Protein AF-A0A919PNM2-F1 (afdb_monomer)

Foldseek 3Di:
DDKFKKKKAALFWIKIWIWDDDAFKIKIWIWIDGPPDPDIKIKIWIFGWAAPDVQWTKTFTDWMAIPNHTDDQDDDPLNKGTFMKIKGFAPKDFDDDDPPDVQVVCVVVVRMDIDRTGGMDIDGDVPIDFPDDPPRVVVVCRNVVSDDDPDDD

Sequence (153 aa):
MQRFDSFLATGSGSGSVELDLDDDTATVRLRSRWMGVDRPERLELRFVHRSRAEHHGVLELTAATADGVPVPPPTGDEALLPLVVEYLRVPSTSVYLHPQSMLTDMGALGYAEWTQRFDLVLLVVEDYAWPEGEPWTQVREALDKAKLETTRD

Radius of gyration: 16.33 Å; Cα contacts (8 Å, |Δi|>4): 280; chains: 1; bounding box: 37×41×37 Å

Secondary structure (DSSP, 8-state):
-EEEEEEEEETTEEEEEEEEE-SSEEEEEEEEEETT-SS-EEEEEEEEEEEEETTEEEEEEEEEEETTEEEPPP-STT-PPPPEEEEEEEEEEE----TT-HHHHHHHTTS-EE-SEEEEEEEE-TTSPPP-STTHHHHHHHHHTTS------

pLDDT: mean 78.35, std 14.85, range [29.45, 96.12]

Mean predicted aligned error: 8.66 Å

Nearest PDB structures (foldseek):
  3ew2-assembly4_F  TM=2.944E-01  e=2.004E+00  Rhizobium etli CFN 42

Structure (mmCIF, N/CA/C/O backbone):
data_AF-A0A919PNM2-F1
#
_entry.id   AF-A0A919PNM2-F1
#
loop_
_atom_site.group_PDB
_atom_site.id
_atom_site.type_symbol
_atom_site.label_atom_id
_atom_site.label_alt_id
_atom_site.label_comp_id
_atom_site.label_asym_id
_atom_site.label_entity_id
_atom_site.label_seq_id
_atom_site.pdbx_PDB_ins_code
_atom_site.Cartn_x
_atom_site.Cartn_y
_atom_site.Cartn_z
_atom_site.occupancy
_atom_site.B_iso_or_equiv
_atom_site.auth_seq_id
_atom_site.auth_comp_id
_atom_site.auth_asym_id
_atom_site.auth_atom_id
_atom_site.pdbx_PDB_model_num
ATOM 1 N N . MET A 1 1 ? -13.616 -10.577 3.420 1.00 84.00 1 MET A N 1
ATOM 2 C CA . MET A 1 1 ? -12.722 -10.033 2.372 1.00 84.00 1 MET A CA 1
ATOM 3 C C . MET A 1 1 ? -13.201 -8.690 1.811 1.00 84.00 1 MET A C 1
ATOM 5 O O . MET A 1 1 ? -14.252 -8.613 1.182 1.00 84.00 1 MET A O 1
ATOM 9 N N . GLN A 1 2 ? -12.418 -7.640 2.056 1.00 90.31 2 GLN A N 1
ATOM 10 C CA . GLN A 1 2 ? -12.524 -6.279 1.518 1.00 90.31 2 GLN A CA 1
ATOM 11 C C . GLN A 1 2 ? -11.318 -6.020 0.604 1.00 90.31 2 GLN A C 1
ATOM 13 O O . GLN A 1 2 ? -10.241 -6.556 0.856 1.00 90.31 2 GLN A O 1
ATOM 18 N N . ARG A 1 3 ? -11.485 -5.209 -0.443 1.00 91.69 3 ARG A N 1
ATOM 19 C CA . ARG A 1 3 ? -10.416 -4.875 -1.390 1.00 91.69 3 ARG A CA 1
ATOM 20 C C . ARG A 1 3 ? -10.290 -3.366 -1.526 1.00 91.69 3 ARG A C 1
ATOM 22 O O . ARG A 1 3 ? -11.305 -2.690 -1.660 1.00 91.69 3 ARG A O 1
ATOM 29 N N . PHE A 1 4 ? -9.052 -2.892 -1.528 1.00 90.38 4 PHE A N 1
ATOM 30 C CA . PHE A 1 4 ? -8.682 -1.498 -1.723 1.00 90.38 4 PHE A CA 1
ATOM 31 C C . PHE A 1 4 ? -7.644 -1.417 -2.832 1.00 90.38 4 PHE A C 1
ATOM 33 O O . PHE A 1 4 ? -6.764 -2.276 -2.928 1.00 90.38 4 PHE A O 1
ATOM 40 N N . ASP A 1 5 ? -7.722 -0.385 -3.657 1.00 89.44 5 ASP A N 1
ATOM 41 C CA . ASP A 1 5 ? -6.754 -0.157 -4.715 1.00 89.44 5 ASP A CA 1
ATOM 42 C C . ASP A 1 5 ? -6.473 1.329 -4.905 1.00 89.44 5 ASP A C 1
ATOM 44 O O . ASP A 1 5 ? -7.295 2.198 -4.615 1.00 89.44 5 ASP A O 1
ATOM 48 N N . SER A 1 6 ? -5.257 1.615 -5.349 1.00 86.50 6 SER A N 1
ATOM 49 C CA . SER A 1 6 ? -4.847 2.945 -5.754 1.00 86.50 6 SER A CA 1
ATOM 50 C C . SER A 1 6 ? -3.854 2.856 -6.899 1.00 86.50 6 SER A C 1
ATOM 52 O O . SER A 1 6 ? -3.029 1.941 -6.971 1.00 86.50 6 SER A O 1
ATOM 54 N N . PHE A 1 7 ? -3.928 3.832 -7.791 1.00 87.75 7 PHE A N 1
ATOM 55 C CA . PHE A 1 7 ? -3.066 3.974 -8.943 1.00 87.75 7 PHE A CA 1
ATOM 56 C C . PHE A 1 7 ? -2.582 5.417 -9.066 1.00 87.75 7 PHE A C 1
ATOM 58 O O . PHE A 1 7 ? -3.351 6.368 -8.901 1.00 87.75 7 PHE A O 1
ATOM 65 N N . LEU A 1 8 ? -1.302 5.555 -9.393 1.00 85.56 8 LEU A N 1
ATOM 66 C CA . LEU A 1 8 ? -0.662 6.816 -9.723 1.00 85.56 8 LEU A CA 1
ATOM 67 C C . LEU A 1 8 ? 0.197 6.610 -10.966 1.00 85.56 8 LEU A C 1
ATOM 69 O O . LEU A 1 8 ? 1.103 5.783 -10.962 1.00 85.56 8 LEU A O 1
ATOM 73 N N . ALA A 1 9 ? -0.032 7.393 -12.008 1.00 85.75 9 ALA A N 1
ATOM 74 C CA . ALA A 1 9 ? 0.865 7.510 -13.143 1.00 85.75 9 ALA A CA 1
ATOM 75 C C . ALA A 1 9 ? 1.307 8.955 -13.323 1.00 85.75 9 ALA A C 1
ATOM 77 O O . ALA A 1 9 ? 0.544 9.902 -13.142 1.00 85.75 9 ALA A O 1
ATOM 78 N N . THR A 1 10 ? 2.556 9.105 -13.726 1.00 82.38 10 THR A N 1
ATOM 79 C CA . THR A 1 10 ? 3.177 10.352 -14.141 1.00 82.38 10 THR A CA 1
ATOM 80 C C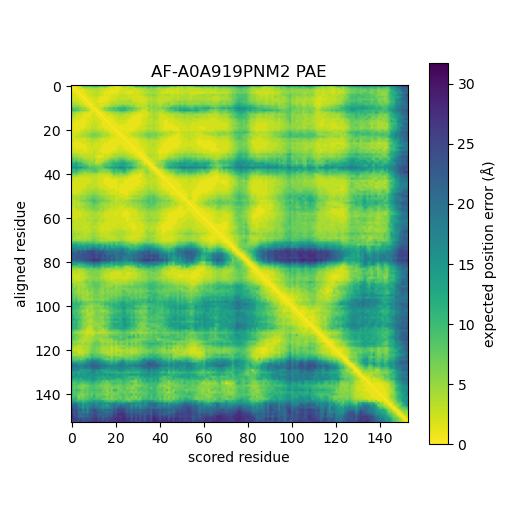 . THR A 1 10 ? 3.807 10.140 -15.515 1.00 82.38 10 THR A C 1
ATOM 82 O O . THR A 1 10 ? 3.963 9.011 -15.986 1.00 82.38 10 THR A O 1
ATOM 85 N N . GLY A 1 11 ? 4.260 11.220 -16.150 1.00 78.38 11 GLY A N 1
ATOM 86 C CA . GLY A 1 11 ? 4.989 11.119 -17.416 1.00 78.38 11 GLY A CA 1
ATOM 87 C C . GLY A 1 11 ? 6.284 10.298 -17.318 1.00 78.38 11 GLY A C 1
ATOM 88 O O . GLY A 1 11 ? 6.820 9.899 -18.346 1.00 78.38 11 GLY A O 1
ATOM 89 N N . SER A 1 12 ? 6.789 10.036 -16.105 1.00 82.81 12 SER A N 1
ATOM 90 C CA . SER A 1 12 ? 8.044 9.325 -15.851 1.00 82.81 12 SER A CA 1
ATOM 91 C C . SER A 1 12 ? 7.884 7.913 -15.278 1.00 82.81 12 SER A C 1
ATOM 93 O O . SER A 1 12 ? 8.876 7.183 -15.178 1.00 82.81 12 SER A O 1
ATOM 95 N N . GLY A 1 13 ? 6.669 7.496 -14.923 1.00 86.75 13 GLY A N 1
ATOM 96 C CA . GLY A 1 13 ? 6.433 6.177 -14.352 1.00 86.75 13 GLY A CA 1
ATOM 97 C C . GLY A 1 13 ? 5.010 5.965 -13.854 1.00 86.75 13 GLY A C 1
ATOM 98 O O . GLY A 1 13 ? 4.159 6.840 -13.941 1.00 86.75 13 GLY A O 1
ATOM 99 N N . SER A 1 14 ? 4.742 4.780 -13.323 1.00 88.25 14 SER A N 1
ATOM 100 C CA . SER A 1 14 ? 3.453 4.428 -12.731 1.00 88.25 14 SER A CA 1
ATOM 101 C C . SER A 1 14 ? 3.624 3.506 -11.533 1.00 88.25 14 SER A C 1
ATOM 103 O O . SER A 1 14 ? 4.493 2.636 -11.552 1.00 88.25 14 SER A O 1
ATOM 105 N N . GLY A 1 15 ? 2.754 3.646 -10.541 1.00 88.06 15 GLY A N 1
ATOM 106 C CA . GLY A 1 15 ? 2.640 2.799 -9.367 1.00 88.06 15 GLY A CA 1
ATOM 107 C C . GLY A 1 15 ? 1.196 2.342 -9.160 1.00 88.06 15 GLY A C 1
ATOM 108 O O . GLY A 1 15 ? 0.266 3.126 -9.333 1.00 88.06 15 GLY A O 1
ATOM 109 N N . SER A 1 16 ? 0.998 1.086 -8.769 1.00 88.31 16 SER A N 1
ATOM 110 C CA . SER A 1 16 ? -0.284 0.585 -8.270 1.00 88.31 16 SER A CA 1
ATOM 111 C C . SER A 1 16 ? -0.097 -0.097 -6.926 1.00 88.31 16 SER A C 1
ATOM 113 O O . SER A 1 16 ? 0.847 -0.871 -6.754 1.00 88.31 16 SER A O 1
ATOM 115 N N . VAL A 1 17 ? -1.039 0.125 -6.020 1.00 88.25 17 VAL A N 1
ATOM 116 C CA . VAL A 1 17 ? -1.141 -0.559 -4.734 1.00 88.25 17 VAL A CA 1
ATOM 117 C C . VAL A 1 17 ? -2.494 -1.246 -4.685 1.00 88.25 17 VAL A C 1
ATOM 119 O O . VAL A 1 17 ? -3.515 -0.600 -4.883 1.00 88.25 17 VAL A O 1
ATOM 122 N N . GLU A 1 18 ? -2.509 -2.546 -4.423 1.00 92.06 18 GLU A N 1
ATOM 123 C CA . GLU A 1 18 ? -3.723 -3.312 -4.143 1.00 92.06 18 GLU A CA 1
ATOM 124 C C . GLU A 1 18 ? -3.605 -3.911 -2.744 1.00 92.06 18 GLU A C 1
ATOM 126 O O . GLU A 1 18 ? -2.566 -4.471 -2.404 1.00 92.06 18 GLU A O 1
ATOM 131 N N . LEU A 1 19 ? -4.663 -3.837 -1.946 1.00 92.69 19 LEU A N 1
ATOM 132 C CA . LEU A 1 19 ? -4.772 -4.497 -0.652 1.00 92.69 19 LEU A CA 1
ATOM 133 C C . LEU A 1 19 ? -6.022 -5.373 -0.654 1.00 92.69 19 LEU A C 1
ATOM 135 O O . LEU A 1 19 ? -7.136 -4.863 -0.745 1.00 92.69 19 LEU A O 1
ATOM 139 N N . ASP A 1 20 ? -5.837 -6.677 -0.477 1.00 95.50 20 ASP A N 1
ATOM 140 C CA . ASP A 1 20 ? -6.916 -7.581 -0.086 1.00 95.50 20 ASP A CA 1
ATOM 141 C C . ASP A 1 20 ? -6.829 -7.785 1.435 1.00 95.50 20 ASP A C 1
ATOM 143 O O . ASP A 1 20 ? -5.817 -8.272 1.943 1.00 95.50 20 ASP A O 1
ATOM 147 N N . LEU A 1 21 ? -7.875 -7.388 2.160 1.00 93.12 21 LEU A N 1
ATOM 148 C CA . LEU A 1 21 ? -7.971 -7.455 3.617 1.00 93.12 21 LEU A CA 1
ATOM 149 C C . LEU A 1 21 ? -9.076 -8.437 4.018 1.00 93.12 21 LEU A C 1
ATOM 151 O O . LEU A 1 21 ? -10.238 -8.277 3.636 1.00 93.12 21 LEU A O 1
ATOM 155 N N . ASP A 1 22 ? -8.731 -9.444 4.807 1.00 93.25 22 ASP A N 1
ATOM 156 C CA . ASP A 1 22 ? -9.680 -10.372 5.422 1.00 93.25 22 ASP A CA 1
ATOM 157 C C . ASP A 1 22 ? -9.565 -10.332 6.945 1.00 93.25 22 ASP A C 1
ATOM 159 O O . ASP A 1 22 ? -8.718 -9.613 7.456 1.00 93.25 22 ASP A O 1
ATOM 163 N N . ASP A 1 23 ? -10.396 -11.065 7.684 1.00 92.06 23 ASP A N 1
ATOM 164 C CA . ASP A 1 23 ? -10.441 -10.944 9.152 1.00 92.06 23 ASP A CA 1
ATOM 165 C C . ASP A 1 23 ? -9.091 -11.246 9.832 1.00 92.06 23 ASP A C 1
ATOM 167 O O . ASP A 1 23 ? -8.696 -10.514 10.738 1.00 92.06 23 ASP A O 1
ATOM 171 N N . ASP A 1 24 ? -8.343 -12.235 9.330 1.00 95.19 24 ASP A N 1
ATOM 172 C CA . ASP A 1 24 ? -7.078 -12.692 9.934 1.00 95.19 24 ASP A CA 1
ATOM 173 C C . ASP A 1 24 ? -5.831 -12.418 9.080 1.00 95.19 24 ASP A C 1
ATOM 175 O O . ASP A 1 24 ? -4.697 -12.577 9.541 1.00 95.19 24 ASP A O 1
ATOM 179 N N . THR A 1 25 ? -6.003 -12.029 7.814 1.00 96.12 25 THR A N 1
ATOM 180 C CA . THR A 1 25 ? -4.881 -11.871 6.877 1.00 96.12 25 THR A CA 1
ATOM 181 C C . THR A 1 25 ? -5.024 -10.636 6.009 1.00 96.12 25 THR A C 1
ATOM 183 O O . THR A 1 25 ? -6.127 -10.158 5.748 1.00 96.12 25 THR A O 1
ATOM 186 N N . ALA A 1 26 ? -3.893 -10.138 5.521 1.00 94.94 26 ALA A N 1
ATOM 187 C CA . ALA A 1 26 ? -3.879 -9.121 4.486 1.00 94.94 26 ALA A CA 1
ATOM 188 C C . ALA A 1 26 ? -2.797 -9.405 3.447 1.00 94.94 26 ALA A C 1
ATOM 190 O O . ALA A 1 26 ? -1.727 -9.924 3.770 1.00 94.94 26 ALA A O 1
ATOM 191 N N . THR A 1 27 ? -3.069 -9.050 2.195 1.00 95.75 27 THR A N 1
ATOM 192 C CA . THR A 1 27 ? -2.088 -9.104 1.109 1.00 95.75 27 THR A CA 1
ATOM 193 C C . THR A 1 27 ? -2.006 -7.749 0.431 1.00 95.75 27 THR A C 1
ATOM 195 O O . THR A 1 27 ? -2.991 -7.301 -0.151 1.00 95.75 27 THR A O 1
ATOM 198 N N . VAL A 1 28 ? -0.831 -7.121 0.474 1.00 92.50 28 VAL A N 1
ATOM 199 C CA . VAL A 1 28 ? -0.529 -5.897 -0.276 1.00 92.50 28 VAL A CA 1
ATOM 200 C C . VAL A 1 28 ? 0.266 -6.269 -1.519 1.00 92.50 28 VAL A C 1
ATOM 202 O O . VAL A 1 28 ? 1.284 -6.953 -1.425 1.00 92.50 28 VAL A O 1
ATOM 205 N N . ARG A 1 29 ? -0.170 -5.806 -2.688 1.00 93.56 29 ARG A N 1
ATOM 206 C CA . ARG A 1 29 ? 0.554 -5.941 -3.953 1.00 93.56 29 ARG A CA 1
ATOM 207 C C . ARG A 1 29 ? 0.931 -4.567 -4.464 1.00 93.56 29 ARG A C 1
ATOM 209 O O . ARG A 1 29 ? 0.061 -3.754 -4.761 1.00 93.56 29 ARG A O 1
ATOM 216 N N . LEU A 1 30 ? 2.227 -4.338 -4.592 1.00 90.69 30 LEU A N 1
ATOM 217 C CA . LEU A 1 30 ? 2.797 -3.127 -5.155 1.00 90.69 30 LEU A CA 1
ATOM 218 C C . LEU A 1 30 ? 3.312 -3.455 -6.551 1.00 90.69 30 LEU A C 1
ATOM 220 O O . LEU A 1 30 ? 3.934 -4.499 -6.773 1.00 90.69 30 LEU A O 1
ATOM 224 N N . ARG A 1 31 ? 3.044 -2.572 -7.507 1.00 90.25 31 ARG A N 1
ATOM 225 C CA . ARG A 1 31 ? 3.668 -2.625 -8.827 1.00 90.25 31 ARG A CA 1
ATOM 226 C C . ARG A 1 31 ? 4.186 -1.250 -9.168 1.00 90.25 31 ARG A C 1
ATOM 228 O O . ARG A 1 31 ? 3.416 -0.300 -9.111 1.00 90.25 31 ARG A O 1
ATOM 235 N N . SER A 1 32 ? 5.444 -1.155 -9.562 1.00 88.56 32 SER A N 1
ATOM 236 C CA . SER A 1 32 ? 6.071 0.085 -10.015 1.00 88.56 32 SER A CA 1
ATOM 237 C C . SER A 1 32 ? 6.658 -0.114 -11.402 1.00 88.56 32 SER A C 1
ATOM 239 O O . SER A 1 32 ? 7.181 -1.172 -11.740 1.00 88.56 32 SER A O 1
ATOM 241 N N . ARG A 1 33 ? 6.569 0.911 -12.243 1.00 87.19 33 ARG A N 1
ATOM 242 C CA . ARG A 1 33 ? 7.253 0.972 -13.532 1.00 87.19 33 ARG A CA 1
ATOM 243 C C . ARG A 1 33 ? 7.851 2.354 -13.696 1.00 87.19 33 ARG A C 1
ATOM 245 O O . ARG A 1 33 ? 7.113 3.331 -13.679 1.00 87.19 33 ARG A O 1
ATOM 252 N N . TRP A 1 34 ? 9.152 2.423 -13.927 1.00 84.69 34 TRP A N 1
ATOM 253 C CA . TRP A 1 34 ? 9.858 3.670 -14.215 1.00 84.69 34 TRP A CA 1
ATOM 254 C C . TRP A 1 34 ? 10.282 3.734 -15.683 1.00 84.69 34 TRP A C 1
ATOM 256 O O . TRP A 1 34 ? 10.433 2.705 -16.349 1.00 84.69 34 TRP A O 1
ATOM 266 N N . MET A 1 35 ? 10.465 4.947 -16.210 1.00 81.62 35 MET A N 1
ATOM 267 C CA . MET A 1 35 ? 11.049 5.136 -17.539 1.00 81.62 35 MET A CA 1
ATOM 268 C C . MET A 1 35 ? 12.422 4.469 -17.638 1.00 81.62 35 MET A C 1
ATOM 270 O O . MET A 1 35 ? 13.244 4.564 -16.732 1.00 81.62 35 MET A O 1
ATOM 274 N N . GLY A 1 36 ? 12.671 3.811 -18.769 1.00 78.00 36 GLY A N 1
ATOM 275 C CA . GLY A 1 36 ? 13.919 3.087 -19.011 1.00 78.00 36 GLY A CA 1
ATOM 276 C C . GLY A 1 36 ? 13.980 1.694 -18.378 1.00 78.00 36 GLY A C 1
ATOM 277 O O . GLY A 1 36 ? 14.962 0.994 -18.601 1.00 78.00 36 GLY A O 1
ATOM 278 N N . VAL A 1 37 ? 12.944 1.267 -17.645 1.00 80.38 37 VAL A N 1
ATOM 279 C CA . VAL A 1 37 ? 12.847 -0.093 -17.101 1.00 80.38 37 VAL A CA 1
ATOM 280 C C . VAL A 1 37 ? 11.888 -0.931 -17.952 1.00 80.38 37 VAL A C 1
ATOM 282 O O . VAL A 1 37 ? 10.709 -0.600 -18.120 1.00 80.38 37 VAL A O 1
ATOM 285 N N . ASP A 1 38 ? 12.398 -2.042 -18.491 1.00 73.06 38 ASP A N 1
ATOM 286 C CA . ASP A 1 38 ? 11.660 -2.911 -19.419 1.00 73.06 38 ASP A CA 1
ATOM 287 C C . ASP A 1 38 ? 10.542 -3.715 -18.744 1.00 73.06 38 ASP A C 1
ATOM 289 O O . ASP A 1 38 ? 9.562 -4.094 -19.393 1.00 73.06 38 ASP A O 1
ATOM 293 N N . ARG A 1 39 ? 10.667 -3.992 -17.441 1.00 77.19 39 ARG A N 1
ATOM 294 C CA . ARG A 1 39 ? 9.689 -4.771 -16.674 1.00 77.19 39 ARG A CA 1
ATOM 295 C C . ARG A 1 39 ? 9.251 -4.016 -15.422 1.00 77.19 39 ARG A C 1
ATOM 297 O O . ARG A 1 39 ? 10.105 -3.472 -14.736 1.00 77.19 39 ARG A O 1
ATOM 304 N N . PRO A 1 40 ? 7.942 -3.985 -15.119 1.00 79.06 40 PRO A N 1
ATOM 305 C CA . PRO A 1 40 ? 7.475 -3.440 -13.857 1.00 79.06 40 PRO A CA 1
ATOM 306 C C . PRO A 1 40 ? 7.965 -4.321 -12.709 1.00 79.06 40 PRO A C 1
ATOM 308 O O . PRO A 1 40 ? 7.818 -5.544 -12.779 1.00 79.06 40 PRO A O 1
ATOM 311 N N . GLU A 1 41 ? 8.489 -3.685 -11.673 1.00 86.19 41 GLU A N 1
ATOM 312 C CA . GLU A 1 41 ? 8.816 -4.314 -10.399 1.00 86.19 41 GLU A CA 1
ATOM 313 C C . GLU A 1 41 ? 7.517 -4.714 -9.704 1.00 86.19 41 GLU A C 1
ATOM 315 O O . GLU A 1 41 ? 6.513 -3.989 -9.750 1.00 86.19 41 GLU A O 1
ATOM 320 N N . ARG A 1 42 ? 7.512 -5.892 -9.083 1.00 90.75 42 ARG A N 1
ATOM 321 C CA . ARG A 1 42 ? 6.348 -6.422 -8.374 1.00 90.75 42 ARG A CA 1
ATOM 322 C C . ARG A 1 42 ? 6.747 -6.839 -6.977 1.00 90.75 42 ARG A C 1
ATOM 324 O O . ARG A 1 42 ? 7.620 -7.684 -6.813 1.00 90.75 42 ARG A O 1
ATOM 331 N N . LEU A 1 43 ? 6.032 -6.334 -5.983 1.00 90.44 43 LEU A N 1
ATOM 332 C CA . LEU A 1 43 ? 6.185 -6.749 -4.598 1.00 90.44 43 LEU A CA 1
ATOM 333 C C . LEU A 1 43 ? 4.848 -7.272 -4.078 1.00 90.44 43 LEU A C 1
ATOM 335 O O . LEU A 1 43 ? 3.821 -6.614 -4.220 1.00 90.44 43 LEU A O 1
ATOM 339 N N . GLU A 1 44 ? 4.852 -8.452 -3.471 1.00 93.31 44 GLU A N 1
ATOM 340 C CA . GLU A 1 44 ? 3.726 -8.984 -2.706 1.00 93.31 44 GLU A CA 1
ATOM 341 C C . GLU A 1 44 ? 4.145 -9.111 -1.242 1.00 93.31 44 GLU A C 1
ATOM 343 O O . GLU A 1 44 ? 5.129 -9.776 -0.922 1.00 93.31 44 GLU A O 1
ATOM 348 N N . LEU A 1 45 ? 3.387 -8.472 -0.358 1.00 91.56 45 LEU A N 1
ATOM 349 C CA . LEU A 1 45 ? 3.573 -8.485 1.085 1.00 91.56 45 LEU A CA 1
ATOM 350 C C . LEU A 1 45 ? 2.372 -9.183 1.716 1.00 91.56 45 LEU A C 1
ATOM 352 O O . LEU A 1 45 ? 1.225 -8.834 1.433 1.00 91.56 45 LEU A O 1
ATOM 356 N N . ARG A 1 46 ? 2.630 -10.165 2.574 1.00 93.31 46 ARG A N 1
ATOM 357 C CA . ARG A 1 46 ? 1.605 -10.906 3.309 1.00 93.31 46 ARG A CA 1
ATOM 358 C C . ARG A 1 46 ? 1.709 -10.586 4.781 1.00 93.31 46 ARG A C 1
ATOM 360 O O . ARG A 1 46 ? 2.802 -10.598 5.345 1.00 93.31 46 ARG A O 1
ATOM 367 N N . PHE A 1 47 ? 0.561 -10.354 5.393 1.00 92.81 47 PHE A N 1
ATOM 368 C CA . PHE A 1 47 ? 0.454 -9.937 6.777 1.00 92.81 47 PHE A CA 1
ATOM 369 C C . PHE A 1 47 ? -0.522 -10.825 7.536 1.00 92.81 47 PHE A C 1
ATOM 371 O O . PHE A 1 47 ? -1.529 -11.279 6.985 1.00 92.81 47 PHE A O 1
ATOM 378 N N . VAL A 1 48 ? -0.245 -11.011 8.822 1.00 94.50 48 VAL A N 1
ATOM 379 C CA . VAL A 1 48 ? -1.289 -11.324 9.799 1.00 94.50 48 VAL A CA 1
ATOM 380 C C . VAL A 1 48 ? -2.033 -10.031 10.090 1.00 94.50 48 VAL A C 1
ATOM 382 O O . VAL A 1 48 ? -1.417 -8.999 10.354 1.00 94.50 48 VAL A O 1
ATOM 385 N N . HIS A 1 49 ? -3.355 -10.088 10.030 1.00 93.88 49 HIS A N 1
ATOM 386 C CA . HIS A 1 49 ? -4.213 -8.956 10.321 1.00 93.88 49 HIS A CA 1
ATOM 387 C C . HIS A 1 49 ? -4.784 -9.085 11.734 1.00 93.88 49 HIS A C 1
ATOM 389 O O . HIS A 1 49 ? -5.314 -10.119 12.127 1.00 93.88 49 HIS A O 1
ATOM 395 N N . ARG A 1 50 ? -4.655 -8.009 12.510 1.00 93.38 50 ARG A N 1
ATOM 396 C CA . ARG A 1 50 ? -5.247 -7.859 13.835 1.00 93.38 50 ARG A CA 1
ATOM 397 C C . ARG A 1 50 ? -6.163 -6.644 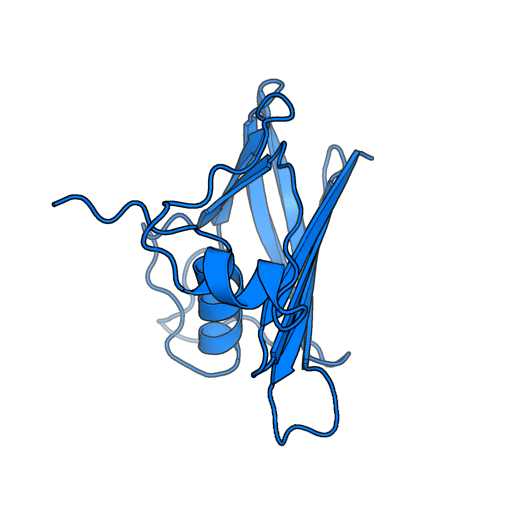13.841 1.00 93.38 50 ARG A C 1
ATOM 399 O O . ARG A 1 50 ? -5.715 -5.517 14.071 1.00 93.38 50 ARG A O 1
ATOM 406 N N . SER A 1 51 ? -7.448 -6.884 13.603 1.00 92.06 51 SER A N 1
ATOM 407 C CA . SER A 1 51 ? -8.477 -5.854 13.747 1.00 92.06 51 SER A CA 1
ATOM 408 C C . SER A 1 51 ? -8.530 -5.377 15.201 1.00 92.06 51 SER A C 1
ATOM 410 O O . SER A 1 51 ? -8.614 -6.184 16.129 1.00 92.06 51 SER A O 1
ATOM 412 N N . ARG A 1 52 ? -8.446 -4.062 15.412 1.00 89.75 52 ARG A N 1
ATOM 413 C CA . ARG A 1 52 ? -8.543 -3.436 16.743 1.00 89.75 52 ARG A CA 1
ATOM 414 C C . ARG A 1 52 ? -9.911 -2.802 16.962 1.00 89.75 52 ARG A C 1
ATOM 416 O O . ARG A 1 52 ? -10.390 -2.758 18.093 1.00 89.75 52 ARG A O 1
ATOM 423 N N . ALA A 1 53 ? -10.547 -2.359 15.883 1.00 90.12 53 ALA A N 1
ATOM 424 C CA . ALA A 1 53 ? -11.918 -1.886 15.862 1.00 90.12 53 ALA A CA 1
ATOM 425 C C . ALA A 1 53 ? -12.553 -2.135 14.481 1.00 90.12 53 ALA A C 1
ATOM 427 O O . ALA A 1 53 ? -11.886 -2.453 13.491 1.00 90.12 53 ALA A O 1
ATOM 428 N N . GLU A 1 54 ? -13.860 -1.886 14.364 1.00 85.69 54 GLU A N 1
ATOM 429 C CA . GLU A 1 54 ? -14.402 -1.484 13.061 1.00 85.69 54 GLU A CA 1
ATOM 430 C C . GLU A 1 54 ? -13.542 -0.310 12.555 1.00 85.69 54 GLU A C 1
ATOM 432 O O . GLU A 1 54 ? -12.976 0.401 13.346 1.00 85.69 54 GLU A O 1
ATOM 437 N N . HIS A 1 55 ? -13.328 -0.058 11.283 1.00 87.88 55 HIS A N 1
ATOM 438 C CA . HIS A 1 55 ? -12.442 1.023 10.811 1.00 87.88 55 HIS A CA 1
ATOM 439 C C . HIS A 1 55 ? -10.944 1.032 11.200 1.00 87.88 55 HIS A C 1
ATOM 441 O O . HIS A 1 55 ? -10.226 1.803 10.581 1.00 87.88 55 HIS A O 1
ATOM 447 N N . HIS A 1 56 ? -10.409 0.195 12.094 1.00 90.81 56 HIS A N 1
ATOM 448 C CA . HIS A 1 56 ? -8.990 0.293 12.496 1.00 90.81 56 HIS A CA 1
ATOM 449 C C . HIS A 1 56 ? -8.352 -1.057 12.830 1.00 90.81 56 HIS A C 1
ATOM 451 O O . HIS A 1 56 ? -8.984 -1.932 13.422 1.00 90.81 56 HIS A O 1
ATOM 457 N N . GLY A 1 57 ? -7.080 -1.223 12.481 1.00 90.88 57 GLY A N 1
ATOM 458 C CA . GLY A 1 57 ? -6.336 -2.433 12.798 1.00 90.88 57 GLY A CA 1
ATOM 459 C C . GLY A 1 57 ? -4.862 -2.345 12.444 1.00 90.88 57 GLY A C 1
ATOM 460 O O . GLY A 1 57 ? -4.352 -1.305 12.029 1.00 90.88 57 GLY A O 1
ATOM 461 N N . VAL A 1 58 ? -4.174 -3.462 12.655 1.00 91.31 58 VAL A N 1
ATOM 462 C CA . VAL A 1 58 ? -2.727 -3.586 12.489 1.00 91.31 58 VAL A CA 1
ATOM 463 C C . VAL A 1 58 ? -2.397 -4.796 11.622 1.00 91.31 58 VAL A C 1
ATOM 465 O O . VAL A 1 58 ? -3.015 -5.850 11.758 1.00 91.31 58 VAL A O 1
ATOM 468 N N . LEU A 1 59 ? -1.416 -4.636 10.741 1.00 90.69 59 LEU A N 1
ATOM 469 C CA . LEU A 1 59 ? -0.889 -5.648 9.840 1.00 90.69 59 LEU A CA 1
ATOM 470 C C . LEU A 1 59 ? 0.558 -5.953 10.229 1.00 90.69 59 LEU A C 1
ATOM 472 O O . LEU A 1 59 ? 1.410 -5.069 10.190 1.00 90.69 59 LEU A O 1
ATOM 476 N N . GLU A 1 60 ? 0.836 -7.201 10.587 1.00 88.56 60 GLU A N 1
ATOM 477 C CA . GLU A 1 60 ? 2.177 -7.681 10.935 1.00 88.56 60 GLU A CA 1
ATOM 478 C C . GLU A 1 60 ? 2.723 -8.527 9.785 1.00 88.56 60 GLU A C 1
ATOM 480 O O . GLU A 1 60 ? 2.135 -9.553 9.433 1.00 88.56 60 GLU A O 1
ATOM 485 N N . LEU A 1 61 ? 3.823 -8.093 9.169 1.00 87.38 61 LEU A N 1
ATOM 486 C CA . LEU A 1 61 ? 4.383 -8.760 7.996 1.00 87.38 61 LEU A CA 1
ATOM 487 C C . LEU A 1 61 ? 4.867 -10.167 8.354 1.00 87.38 61 LEU A C 1
ATOM 489 O O . LEU A 1 61 ? 5.645 -10.357 9.286 1.00 87.38 61 LEU A O 1
ATOM 493 N N . THR A 1 62 ? 4.449 -11.150 7.563 1.00 88.69 62 THR A N 1
ATOM 494 C CA . THR A 1 62 ? 4.862 -12.552 7.709 1.00 88.69 62 THR A CA 1
ATOM 495 C C . THR A 1 62 ? 5.653 -13.073 6.523 1.00 88.69 62 THR A C 1
ATOM 497 O O . THR A 1 62 ? 6.477 -13.969 6.690 1.00 88.69 62 THR A O 1
ATOM 500 N N . ALA A 1 63 ? 5.431 -12.527 5.328 1.00 89.31 63 ALA A N 1
ATOM 501 C CA . ALA A 1 63 ? 6.193 -12.892 4.145 1.00 89.31 63 ALA A CA 1
ATOM 502 C C . ALA A 1 63 ? 6.234 -11.746 3.138 1.00 89.31 63 ALA A C 1
ATOM 504 O O . ALA A 1 63 ? 5.287 -10.971 3.015 1.00 89.31 63 ALA A O 1
ATOM 505 N N . ALA A 1 64 ? 7.316 -11.693 2.371 1.00 89.44 64 ALA A N 1
ATOM 506 C CA . ALA A 1 64 ? 7.470 -10.786 1.249 1.00 89.44 64 ALA A CA 1
ATOM 507 C C . ALA A 1 64 ? 7.989 -11.557 0.030 1.00 89.44 64 ALA A C 1
ATOM 509 O O . ALA A 1 64 ? 8.703 -12.555 0.148 1.00 89.44 64 ALA A O 1
ATOM 510 N N . THR A 1 65 ? 7.587 -11.138 -1.162 1.00 91.56 65 THR A N 1
ATOM 511 C CA . THR A 1 65 ? 8.009 -11.725 -2.435 1.00 91.56 65 THR A CA 1
ATOM 512 C C . THR A 1 65 ? 8.228 -10.606 -3.443 1.00 91.56 65 THR A C 1
ATOM 514 O O . THR A 1 65 ? 7.303 -9.846 -3.710 1.00 91.56 65 THR A O 1
ATOM 517 N N . ALA A 1 66 ? 9.428 -10.523 -4.012 1.00 89.81 66 ALA A N 1
ATOM 518 C CA . ALA A 1 66 ? 9.797 -9.567 -5.051 1.00 89.81 66 ALA A CA 1
ATOM 519 C C . ALA A 1 66 ? 9.945 -10.311 -6.384 1.00 89.81 66 ALA A C 1
ATOM 521 O O . ALA A 1 66 ? 10.697 -11.278 -6.478 1.00 89.81 66 ALA A O 1
ATOM 522 N N . ASP A 1 67 ? 9.166 -9.930 -7.394 1.00 89.56 67 ASP A N 1
ATOM 523 C CA . ASP A 1 67 ? 9.139 -10.551 -8.725 1.00 89.56 67 ASP A CA 1
ATOM 524 C C . ASP A 1 67 ? 8.987 -12.085 -8.711 1.00 89.56 67 ASP A C 1
ATOM 526 O O . ASP A 1 67 ? 9.520 -12.808 -9.552 1.00 89.56 67 ASP A O 1
ATOM 530 N N . GLY A 1 68 ? 8.215 -12.597 -7.747 1.00 88.31 68 GLY A N 1
ATOM 531 C CA . GLY A 1 68 ? 7.989 -14.035 -7.556 1.00 88.31 68 GLY A CA 1
ATOM 532 C C . GLY A 1 68 ? 9.081 -14.753 -6.756 1.00 88.31 68 GLY A C 1
ATOM 533 O O . GLY A 1 68 ? 8.952 -15.949 -6.502 1.00 88.31 68 GLY A O 1
ATOM 534 N N . VAL A 1 69 ? 10.125 -14.043 -6.326 1.00 89.50 69 VAL A N 1
ATOM 535 C CA . VAL A 1 69 ? 11.209 -14.567 -5.491 1.00 89.50 69 VAL A CA 1
ATOM 536 C C . VAL A 1 69 ? 10.955 -14.202 -4.024 1.00 89.50 69 VAL A C 1
ATOM 538 O O . VAL A 1 69 ? 10.758 -13.023 -3.721 1.00 89.50 69 VAL A O 1
ATOM 541 N N . PRO A 1 70 ? 10.943 -15.175 -3.092 1.00 89.00 70 PRO A N 1
ATOM 542 C CA . PRO A 1 70 ? 10.808 -14.886 -1.669 1.00 89.00 70 PRO A CA 1
ATOM 543 C C . PRO A 1 70 ? 11.906 -13.940 -1.183 1.00 89.00 70 PRO A C 1
ATOM 545 O O . PRO A 1 70 ? 13.091 -14.176 -1.418 1.00 89.00 70 PRO A O 1
ATOM 548 N N . VAL A 1 71 ? 11.502 -12.889 -0.478 1.00 84.62 71 VAL A N 1
ATOM 549 C CA . VAL A 1 71 ? 12.422 -11.984 0.207 1.00 84.62 71 VAL A CA 1
ATOM 550 C C . VAL A 1 71 ? 12.769 -12.613 1.558 1.00 84.62 71 VAL A C 1
ATOM 552 O O . VAL A 1 71 ? 11.853 -12.907 2.333 1.00 84.62 71 VAL A O 1
ATOM 555 N N . PRO A 1 72 ? 14.056 -12.861 1.857 1.00 76.56 72 PRO A N 1
ATOM 556 C CA . PRO A 1 72 ? 14.441 -13.431 3.138 1.00 76.56 72 PRO A CA 1
ATOM 557 C C . PRO A 1 72 ? 14.110 -12.451 4.273 1.00 76.56 72 PRO A C 1
ATOM 559 O O . PRO A 1 72 ? 14.270 -11.238 4.096 1.00 76.56 72 PRO A O 1
ATOM 562 N N . PRO A 1 73 ? 13.671 -12.948 5.445 1.00 68.69 73 PRO A N 1
ATOM 563 C CA . PRO A 1 73 ? 13.536 -12.094 6.616 1.00 68.69 73 PRO A CA 1
ATOM 564 C C . PRO A 1 73 ? 14.897 -11.461 6.943 1.00 68.69 73 PRO A C 1
ATOM 566 O O . PRO A 1 73 ? 15.931 -12.086 6.679 1.00 68.69 73 PRO A O 1
ATOM 569 N N . PRO A 1 74 ? 14.926 -10.244 7.507 1.00 63.31 74 PRO A N 1
ATOM 570 C CA . PRO A 1 74 ? 16.175 -9.655 7.971 1.00 63.31 74 PRO A CA 1
ATOM 571 C C . PRO A 1 74 ? 16.870 -10.604 8.965 1.00 63.31 74 PRO A C 1
ATOM 573 O O . PRO A 1 74 ? 16.227 -11.190 9.837 1.00 63.31 74 PRO A O 1
ATOM 576 N N . THR A 1 75 ? 18.180 -10.802 8.804 1.00 60.25 75 THR A N 1
ATOM 577 C CA . THR A 1 75 ? 19.001 -11.696 9.642 1.00 60.25 75 THR A CA 1
ATOM 578 C C . THR A 1 75 ? 20.075 -10.908 10.388 1.00 60.25 75 THR A C 1
ATOM 580 O O . THR A 1 75 ? 20.716 -10.063 9.774 1.00 60.25 75 THR A O 1
ATOM 583 N N . GLY A 1 76 ? 20.354 -11.251 11.652 1.00 58.84 76 GLY A N 1
ATOM 584 C CA . GLY A 1 76 ? 21.457 -10.684 12.452 1.00 58.84 76 GLY A CA 1
ATOM 585 C C . GLY A 1 76 ? 20.987 -9.974 13.727 1.00 58.84 76 GLY A C 1
ATOM 586 O O . GLY A 1 76 ? 19.842 -10.147 14.132 1.00 58.84 76 GLY A O 1
ATOM 587 N N . ASP A 1 77 ? 21.852 -9.159 14.342 1.00 52.91 77 ASP A N 1
ATOM 588 C CA . ASP A 1 77 ? 21.477 -8.232 15.436 1.00 52.91 77 ASP A CA 1
ATOM 589 C C . ASP A 1 77 ? 20.504 -7.127 14.954 1.00 52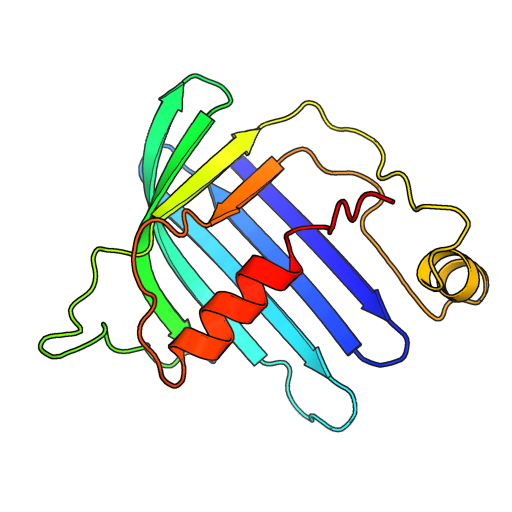.91 77 ASP A C 1
ATOM 591 O O . ASP A 1 77 ? 19.863 -6.453 15.755 1.00 52.91 77 ASP A O 1
ATOM 595 N N . GLU A 1 78 ? 20.338 -7.005 13.632 1.00 51.50 78 GLU A N 1
ATOM 596 C CA . GLU A 1 78 ? 19.297 -6.250 12.922 1.00 51.50 78 GLU A CA 1
ATOM 597 C C . GLU A 1 78 ? 18.016 -7.073 12.686 1.00 51.50 78 GLU A C 1
ATOM 599 O O . GLU A 1 78 ? 17.214 -6.730 11.815 1.00 51.50 78 GLU A O 1
ATOM 604 N N . ALA A 1 79 ? 17.807 -8.177 13.418 1.00 52.03 79 ALA A N 1
ATOM 605 C CA . ALA A 1 79 ? 16.533 -8.897 13.471 1.00 52.03 79 ALA A CA 1
ATOM 606 C C . ALA A 1 79 ? 15.477 -8.002 14.139 1.00 52.03 79 ALA A C 1
ATOM 608 O O . ALA A 1 79 ? 15.078 -8.183 15.290 1.00 52.03 79 ALA A O 1
ATOM 609 N N . LEU A 1 80 ? 15.094 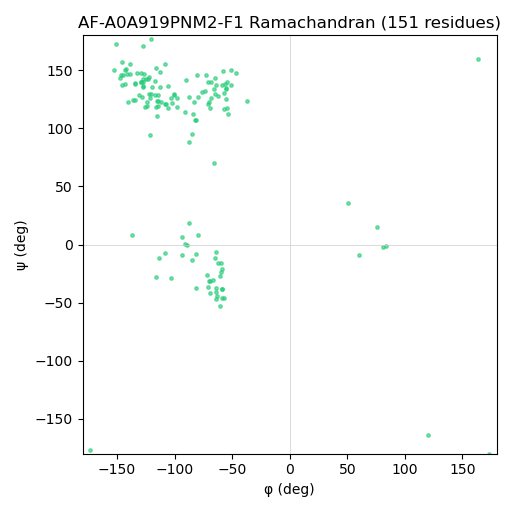-6.964 13.409 1.00 52.97 80 LEU A N 1
ATOM 610 C CA . LEU A 1 80 ? 14.153 -5.953 13.811 1.00 52.97 80 LEU A CA 1
ATOM 611 C C . LEU A 1 80 ? 12.756 -6.556 13.791 1.00 52.97 80 LEU A C 1
ATOM 613 O O . LEU A 1 80 ? 12.434 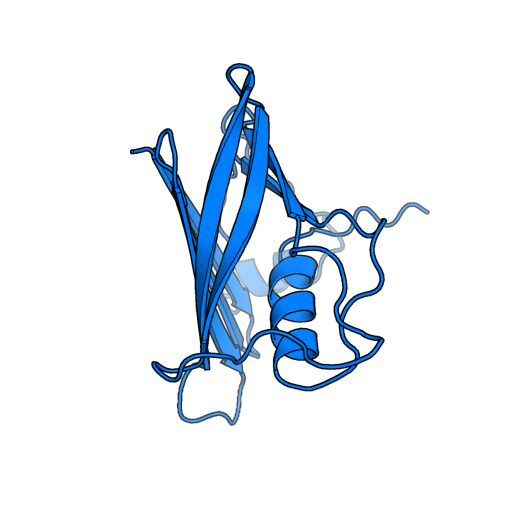-7.465 13.020 1.00 52.97 80 LEU A O 1
ATOM 617 N N . LEU A 1 81 ? 11.972 -6.058 14.740 1.00 54.19 81 LEU A N 1
ATOM 618 C CA . LEU A 1 81 ? 10.593 -6.432 15.007 1.00 54.19 81 LEU A CA 1
ATOM 619 C C . LEU A 1 81 ? 9.783 -6.471 13.697 1.00 54.19 81 LEU A C 1
ATOM 621 O O . LEU A 1 81 ? 10.091 -5.720 12.769 1.00 54.19 81 LEU A O 1
ATOM 625 N N . PRO A 1 82 ? 8.784 -7.370 13.592 1.00 65.44 82 PRO A N 1
ATOM 626 C CA . PRO A 1 82 ? 8.039 -7.574 12.352 1.00 65.44 82 PRO A CA 1
ATOM 627 C C . PRO A 1 82 ? 7.540 -6.234 11.815 1.00 65.44 82 PRO A C 1
ATOM 629 O O . PRO A 1 82 ? 7.062 -5.417 12.595 1.00 65.44 82 PRO A O 1
ATOM 632 N N . LEU A 1 83 ? 7.641 -6.001 10.502 1.00 72.69 83 LEU A N 1
ATOM 633 C CA . LEU A 1 83 ? 7.112 -4.781 9.894 1.00 72.69 83 LEU A CA 1
ATOM 634 C C . LEU A 1 83 ? 5.632 -4.634 10.275 1.00 72.69 83 LEU A C 1
ATOM 636 O O . LEU A 1 83 ? 4.813 -5.486 9.918 1.00 72.69 83 LEU A O 1
ATOM 640 N N . VAL A 1 84 ? 5.315 -3.557 10.998 1.00 78.75 84 VAL A N 1
ATOM 641 C CA . VAL A 1 84 ? 3.965 -3.245 11.464 1.00 78.75 84 VAL A CA 1
ATOM 642 C C . VAL A 1 84 ? 3.403 -2.077 10.662 1.00 78.75 84 VAL A C 1
ATOM 644 O O . VAL A 1 84 ? 3.947 -0.972 10.675 1.00 78.75 84 VAL A O 1
ATOM 647 N N . VAL A 1 85 ? 2.282 -2.318 9.987 1.00 84.75 85 VAL A N 1
ATOM 648 C CA . VAL A 1 85 ? 1.501 -1.280 9.307 1.00 84.75 85 VAL A CA 1
ATOM 649 C C . VAL A 1 85 ? 0.178 -1.119 10.038 1.00 84.75 85 VAL A C 1
ATOM 651 O O . VAL A 1 85 ? -0.582 -2.071 10.188 1.00 84.75 85 VAL A O 1
ATOM 654 N N . GLU A 1 86 ? -0.112 0.085 10.502 1.00 86.94 86 GLU A N 1
ATOM 655 C CA .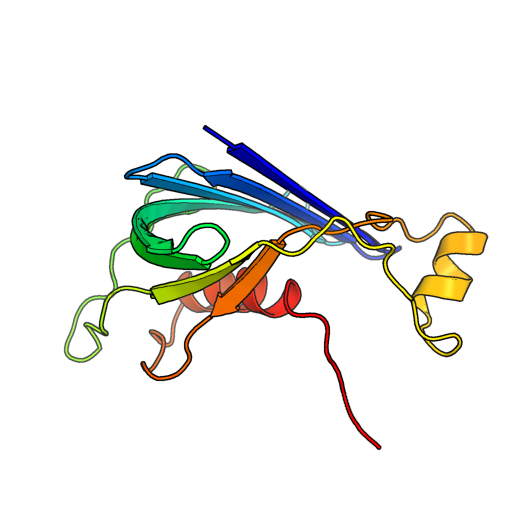 GLU A 1 86 ? -1.415 0.439 11.050 1.00 86.94 86 GLU A CA 1
ATOM 656 C C . GLU A 1 86 ? -2.310 0.956 9.924 1.00 86.94 86 GLU A C 1
ATOM 658 O O . GLU A 1 86 ? -1.845 1.646 9.018 1.00 86.94 86 GLU A O 1
ATOM 663 N N . TYR A 1 87 ? -3.597 0.617 9.952 1.00 88.81 87 TYR A N 1
ATOM 664 C CA . TYR A 1 87 ? -4.543 1.137 8.972 1.00 88.81 87 TYR A CA 1
ATOM 665 C C . TYR A 1 87 ? -5.748 1.791 9.635 1.00 88.81 87 TYR A C 1
ATOM 667 O O . TYR A 1 87 ? -6.246 1.342 10.671 1.00 88.81 87 TYR A O 1
ATOM 675 N N . LEU A 1 88 ? -6.260 2.822 8.967 1.00 88.94 88 LEU A N 1
ATOM 676 C CA . LEU A 1 88 ? -7.533 3.456 9.274 1.00 88.94 88 LEU A CA 1
ATOM 677 C C . LEU A 1 88 ? -8.408 3.431 8.020 1.00 88.94 88 LEU A C 1
ATOM 679 O O . LEU A 1 88 ? -8.023 3.949 6.972 1.00 88.94 88 LEU A O 1
ATOM 683 N N . ARG A 1 89 ? -9.599 2.840 8.124 1.00 88.25 89 ARG A N 1
ATOM 684 C CA . ARG A 1 89 ? -10.641 2.957 7.103 1.00 88.25 89 ARG A CA 1
ATOM 685 C C . ARG A 1 89 ? -11.329 4.291 7.300 1.00 88.25 89 ARG A C 1
ATOM 687 O O . ARG A 1 89 ? -11.814 4.597 8.389 1.00 88.25 89 ARG A O 1
ATOM 694 N N . VAL A 1 90 ? -11.388 5.063 6.233 1.00 83.62 90 VAL A N 1
ATOM 695 C CA . VAL A 1 90 ? -12.049 6.362 6.212 1.00 83.62 90 VAL A CA 1
ATOM 696 C C . VAL A 1 90 ? -13.220 6.300 5.236 1.00 83.62 90 VAL A C 1
ATOM 698 O O . VAL A 1 90 ? -13.190 5.518 4.287 1.00 83.62 90 VAL A O 1
ATOM 701 N N . PRO A 1 91 ? -14.283 7.092 5.435 1.00 84.19 91 PRO A N 1
ATOM 702 C CA . PRO A 1 91 ? -15.318 7.223 4.420 1.00 84.19 91 PRO A CA 1
ATOM 703 C C . PRO A 1 91 ? -14.702 7.629 3.078 1.00 84.19 91 PRO A C 1
ATOM 705 O O . PRO A 1 91 ? -13.813 8.482 3.043 1.00 84.19 91 PRO A O 1
ATOM 708 N N . SER A 1 92 ? -15.196 7.043 1.983 1.00 83.19 92 SER A N 1
ATOM 709 C CA . SER A 1 92 ? -14.710 7.356 0.637 1.00 83.19 92 SER A CA 1
ATOM 710 C C . SER A 1 92 ? -14.782 8.861 0.383 1.00 83.19 92 SER A C 1
ATOM 712 O O . SER A 1 92 ? -15.868 9.442 0.322 1.00 83.19 92 SER A O 1
ATOM 714 N N . THR A 1 93 ? -13.614 9.486 0.259 1.00 77.31 93 THR A N 1
ATOM 715 C CA . THR A 1 93 ? -13.471 10.938 0.137 1.00 77.31 93 THR A CA 1
ATOM 716 C C . THR A 1 93 ? -12.727 11.262 -1.149 1.00 77.31 93 THR A C 1
ATOM 718 O O . THR A 1 93 ? -11.821 10.532 -1.553 1.00 77.31 93 THR A O 1
ATOM 721 N N . SER A 1 94 ? -13.124 12.343 -1.823 1.00 81.69 94 SER A N 1
ATOM 722 C CA . SER A 1 94 ? -12.413 12.823 -3.008 1.00 81.69 94 SER A CA 1
ATOM 723 C C . SER A 1 94 ? -10.997 13.262 -2.644 1.00 81.69 94 SER A C 1
ATOM 725 O O . SER A 1 94 ? -10.798 13.958 -1.648 1.00 81.69 94 SER A O 1
ATOM 727 N N . VAL A 1 95 ? -10.022 12.897 -3.474 1.00 78.69 95 VAL A N 1
ATOM 728 C CA . VAL A 1 95 ? -8.652 13.397 -3.333 1.00 78.69 95 VAL A CA 1
ATOM 729 C C . VAL A 1 95 ? -8.634 14.875 -3.717 1.00 78.69 95 VAL A C 1
ATOM 731 O O . VAL A 1 95 ? -9.022 15.243 -4.826 1.00 78.69 95 VAL A O 1
ATOM 734 N N . TYR A 1 96 ? -8.180 15.727 -2.800 1.00 77.81 96 TYR A N 1
ATOM 735 C CA . TYR A 1 96 ? -7.872 17.118 -3.108 1.00 77.81 96 TYR A CA 1
ATOM 736 C C . TYR A 1 96 ? -6.405 17.224 -3.512 1.00 77.81 96 TYR A C 1
ATOM 738 O O . TYR A 1 96 ? -5.512 17.002 -2.695 1.00 77.81 96 TYR A O 1
ATOM 746 N N . LEU A 1 97 ? -6.159 17.582 -4.770 1.00 72.38 97 LEU A N 1
ATOM 747 C CA . LEU A 1 97 ? -4.826 17.949 -5.228 1.00 72.38 97 LEU A CA 1
ATOM 748 C C . LEU A 1 97 ? -4.621 19.438 -4.987 1.00 72.38 97 LEU A C 1
ATOM 750 O O . LEU A 1 97 ? -5.436 20.265 -5.401 1.00 72.38 97 LEU A O 1
ATOM 754 N N . HIS A 1 98 ? -3.527 19.782 -4.309 1.00 74.31 98 HIS A N 1
ATOM 755 C CA . HIS A 1 98 ? -3.191 21.179 -4.090 1.00 74.31 98 HIS A CA 1
ATOM 756 C C . HIS A 1 98 ? -3.026 21.895 -5.447 1.00 74.31 98 HIS A C 1
ATOM 758 O O . HIS A 1 98 ? -2.377 21.340 -6.338 1.00 74.31 98 HIS A O 1
ATOM 764 N N . PRO A 1 99 ? -3.548 23.123 -5.629 1.00 73.12 99 PRO A N 1
ATOM 765 C CA . PRO A 1 99 ? -3.495 23.823 -6.914 1.00 73.12 99 PRO A CA 1
ATOM 766 C C . PRO A 1 99 ? -2.079 24.065 -7.443 1.00 73.12 99 PRO A C 1
ATOM 768 O O . PRO A 1 99 ? -1.897 24.225 -8.639 1.00 73.12 99 PRO A O 1
ATOM 771 N N . GLN A 1 100 ? -1.077 24.089 -6.560 1.00 75.62 100 GLN A N 1
ATOM 772 C CA . GLN A 1 100 ? 0.335 24.249 -6.933 1.00 75.62 100 GLN A CA 1
ATOM 773 C C . GLN A 1 100 ? 1.046 22.916 -7.219 1.00 75.62 100 GLN A C 1
ATOM 775 O O . GLN A 1 100 ? 2.236 22.908 -7.521 1.00 75.62 100 GLN A O 1
ATOM 780 N N . SER A 1 101 ? 0.355 21.781 -7.093 1.00 76.38 101 SER A N 1
ATOM 781 C CA . SER A 1 101 ? 0.921 20.486 -7.459 1.00 76.38 101 SER A CA 1
ATOM 782 C C . SER A 1 101 ? 1.097 20.413 -8.972 1.00 76.38 101 SER A C 1
ATOM 784 O 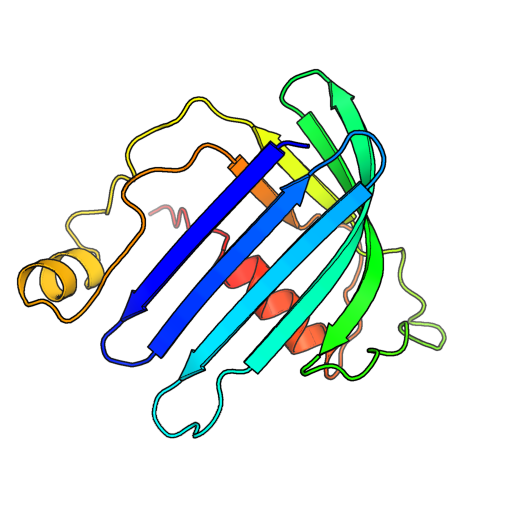O . SER A 1 101 ? 0.128 20.563 -9.716 1.00 76.38 101 SER A O 1
ATOM 786 N N . MET A 1 102 ? 2.312 20.094 -9.429 1.00 75.38 102 MET A N 1
ATOM 787 C CA . MET A 1 102 ? 2.581 19.871 -10.856 1.00 75.38 102 MET A CA 1
ATOM 788 C C . MET A 1 102 ? 1.725 18.736 -11.439 1.00 75.38 102 MET A C 1
ATOM 790 O O . MET A 1 102 ? 1.492 18.689 -12.644 1.00 75.38 102 MET A O 1
ATOM 794 N N . LEU A 1 103 ? 1.213 17.837 -10.592 1.00 72.75 103 LEU A N 1
ATOM 795 C CA . LEU A 1 103 ? 0.334 16.745 -11.007 1.00 72.75 103 LEU A CA 1
ATOM 796 C C . LEU A 1 103 ? -1.018 17.247 -11.525 1.00 72.75 103 LEU A C 1
ATOM 798 O O . LEU A 1 103 ? -1.582 16.626 -12.423 1.00 72.75 103 LEU A O 1
ATOM 802 N N . THR A 1 104 ? -1.509 18.381 -11.019 1.00 73.50 104 THR A N 1
ATOM 803 C CA . THR A 1 104 ? -2.756 19.002 -11.487 1.00 73.50 104 THR A CA 1
ATOM 804 C C . THR A 1 104 ? -2.624 19.451 -12.945 1.00 73.50 104 THR A C 1
ATOM 806 O O . THR A 1 104 ? -3.468 19.114 -13.777 1.00 73.50 104 THR A O 1
ATOM 809 N N . ASP A 1 105 ? -1.524 20.132 -13.280 1.00 79.25 105 ASP A N 1
ATOM 810 C CA . ASP A 1 105 ? -1.246 20.601 -14.643 1.00 79.25 105 ASP A CA 1
ATOM 811 C C . ASP A 1 105 ? -0.944 19.435 -15.594 1.00 79.25 105 ASP A C 1
ATOM 813 O O . ASP A 1 105 ? -1.441 19.388 -16.722 1.00 79.25 105 ASP A O 1
ATOM 817 N N . MET A 1 106 ? -0.163 18.450 -15.136 1.00 79.75 106 MET A N 1
ATOM 818 C CA . MET A 1 106 ? 0.157 17.257 -15.924 1.00 79.75 106 MET A CA 1
ATOM 819 C C . MET A 1 106 ? -1.082 16.410 -16.225 1.00 79.75 106 MET A C 1
ATOM 821 O O . MET A 1 106 ? -1.203 15.884 -17.333 1.00 79.75 106 MET A O 1
ATOM 825 N N . GLY A 1 107 ? -2.013 16.299 -15.274 1.00 75.81 107 GLY A N 1
ATOM 826 C CA . GLY A 1 107 ? -3.264 15.565 -15.454 1.00 75.81 107 GLY A CA 1
ATOM 827 C C . GLY A 1 107 ? -4.143 16.168 -16.549 1.00 75.81 107 GLY A C 1
ATOM 828 O O . GLY A 1 107 ? -4.614 15.446 -17.425 1.00 75.81 107 GLY A O 1
ATOM 829 N N . ALA A 1 108 ? -4.291 17.498 -16.575 1.00 77.44 108 ALA A N 1
ATOM 830 C CA . ALA A 1 108 ? -5.067 18.196 -17.607 1.00 77.44 108 ALA A CA 1
ATOM 831 C C . ALA A 1 108 ? -4.521 17.981 -19.032 1.00 77.44 108 ALA A C 1
ATOM 833 O O . ALA A 1 108 ? -5.271 18.032 -20.007 1.00 77.44 108 ALA A O 1
ATOM 834 N N . LEU A 1 109 ? -3.219 17.721 -19.152 1.00 79.94 109 LEU A N 1
ATOM 835 C CA . LEU A 1 109 ? -2.530 17.455 -20.414 1.00 79.94 109 LEU A CA 1
ATOM 836 C C . LEU A 1 109 ? -2.474 15.957 -20.776 1.00 79.94 109 LEU A C 1
ATOM 838 O O . LEU A 1 109 ? -1.900 15.603 -21.804 1.00 79.94 109 LEU A O 1
ATOM 842 N N . GLY A 1 110 ? -3.051 15.078 -19.948 1.00 77.19 110 GLY A N 1
ATOM 843 C CA . GLY A 1 110 ? -3.029 13.626 -20.144 1.00 77.19 110 GLY A CA 1
ATOM 844 C C . GLY A 1 110 ? -1.691 12.958 -19.804 1.00 77.19 110 GLY A C 1
ATOM 845 O O . GLY A 1 110 ? -1.472 11.812 -20.189 1.00 77.19 110 GLY A O 1
ATOM 846 N N . TYR A 1 111 ? -0.792 13.654 -19.100 1.00 79.81 111 TYR A N 1
ATOM 847 C CA . TYR A 1 111 ? 0.523 13.137 -18.698 1.00 79.81 111 TYR A CA 1
ATOM 848 C C . TYR A 1 111 ? 0.544 12.510 -17.300 1.00 79.81 111 TYR A C 1
ATOM 850 O O . TYR A 1 111 ? 1.562 11.937 -16.916 1.00 79.81 111 TYR A O 1
ATOM 858 N N . ALA A 1 112 ? -0.524 12.643 -16.515 1.00 81.56 112 ALA A N 1
ATOM 859 C CA . ALA A 1 112 ? -0.624 12.042 -15.190 1.00 81.56 112 ALA A CA 1
ATOM 860 C C . ALA A 1 112 ? -2.037 11.514 -14.931 1.00 81.56 112 ALA A C 1
ATOM 862 O O . ALA A 1 112 ? -3.021 12.101 -15.378 1.00 81.56 112 ALA A O 1
ATOM 863 N N . GLU A 1 113 ? -2.128 10.420 -14.184 1.00 83.56 113 GLU A N 1
ATOM 864 C CA . GLU A 1 113 ? -3.386 9.802 -13.770 1.00 83.56 113 GLU A CA 1
ATOM 865 C C . GLU A 1 113 ? -3.314 9.463 -12.283 1.00 83.56 113 GLU A C 1
ATOM 867 O O . GLU A 1 113 ? -2.288 9.001 -11.792 1.00 83.56 113 GLU A O 1
ATOM 872 N N . TRP A 1 114 ? -4.405 9.700 -11.559 1.00 80.25 114 TRP A N 1
ATOM 873 C CA . TRP A 1 114 ? -4.504 9.398 -10.135 1.00 80.25 114 TRP A CA 1
ATOM 874 C C . TRP A 1 114 ? -5.933 8.973 -9.797 1.00 80.25 114 TRP A C 1
ATOM 876 O O . TRP A 1 114 ? -6.899 9.610 -10.237 1.00 80.25 114 TRP A O 1
ATOM 886 N N . THR A 1 115 ? -6.069 7.923 -8.982 1.00 80.94 115 THR A N 1
ATOM 887 C CA . THR A 1 115 ? -7.282 7.625 -8.201 1.00 80.94 115 THR A CA 1
ATOM 888 C C . THR A 1 115 ? -7.962 8.887 -7.654 1.00 80.94 115 THR A C 1
ATOM 890 O O . THR A 1 115 ? -7.395 9.668 -6.895 1.00 80.94 115 THR A O 1
ATOM 893 N N . GLN A 1 116 ? -9.235 9.065 -7.985 1.00 79.31 116 GLN A N 1
ATOM 894 C CA . GLN A 1 116 ? -9.995 10.257 -7.591 1.00 79.31 116 GLN A CA 1
ATOM 895 C C . GLN A 1 116 ? -10.528 10.192 -6.151 1.00 79.31 116 GLN A C 1
ATOM 897 O O . GLN A 1 116 ? -11.088 11.170 -5.653 1.00 79.31 116 GLN A O 1
ATOM 902 N N . ARG A 1 117 ? -10.410 9.035 -5.487 1.00 79.56 117 ARG A N 1
ATOM 903 C CA . ARG A 1 117 ? -10.941 8.773 -4.145 1.00 79.56 117 ARG A CA 1
ATOM 904 C C . ARG A 1 117 ? -10.039 7.832 -3.362 1.00 79.56 117 ARG A C 1
ATOM 906 O O . ARG A 1 117 ? -9.317 7.041 -3.954 1.00 79.56 117 ARG A O 1
ATOM 913 N N . PHE A 1 118 ? -10.141 7.893 -2.042 1.00 79.62 118 PHE A N 1
ATOM 914 C CA . PHE A 1 118 ? -9.550 6.918 -1.130 1.00 79.62 118 PHE A CA 1
ATOM 915 C C . PHE A 1 118 ? -10.495 6.675 0.051 1.00 79.62 118 PHE A C 1
ATOM 917 O O . PHE A 1 118 ? -11.284 7.545 0.425 1.00 79.62 118 PHE A O 1
ATOM 924 N N . ASP A 1 119 ? -10.427 5.478 0.613 1.00 83.75 119 ASP A N 1
ATOM 925 C CA . ASP A 1 119 ? -11.219 4.992 1.750 1.00 83.75 119 ASP A CA 1
ATOM 926 C C . ASP A 1 119 ? -10.360 4.208 2.765 1.00 83.75 119 ASP A C 1
ATOM 928 O O . ASP A 1 119 ? -10.862 3.650 3.745 1.00 83.75 119 ASP A O 1
ATOM 932 N N . LEU A 1 120 ? -9.038 4.222 2.574 1.00 86.00 120 LEU A N 1
ATOM 933 C CA . LEU A 1 120 ? -8.061 3.605 3.457 1.00 86.00 120 LEU A CA 1
ATOM 934 C C . LEU A 1 120 ? -6.797 4.459 3.547 1.00 86.00 120 LEU A C 1
ATOM 936 O O . LEU A 1 120 ? -6.289 4.947 2.539 1.00 86.00 120 LEU A O 1
ATOM 940 N N . VAL A 1 121 ? -6.268 4.580 4.759 1.00 82.75 121 VAL A N 1
ATOM 941 C CA . VAL A 1 121 ? -4.946 5.144 5.033 1.00 82.75 121 VAL A CA 1
ATOM 942 C C . VAL A 1 121 ? -4.078 4.053 5.647 1.00 82.75 121 VAL A C 1
ATOM 944 O O . VAL A 1 121 ? -4.491 3.416 6.617 1.00 82.75 121 VAL A O 1
ATOM 947 N N . LEU A 1 122 ? -2.884 3.850 5.086 1.00 82.38 122 LEU A N 1
ATOM 948 C CA . LEU A 1 122 ? -1.847 2.980 5.637 1.00 82.38 122 LEU A CA 1
ATOM 949 C C . LEU A 1 122 ? -0.764 3.840 6.289 1.00 82.38 122 LEU A C 1
ATOM 951 O O . LEU A 1 122 ? -0.200 4.734 5.661 1.00 82.38 122 LEU A O 1
ATOM 955 N N . LEU A 1 123 ? -0.473 3.556 7.551 1.00 77.31 123 LEU A N 1
ATOM 956 C CA . LEU A 1 123 ? 0.544 4.216 8.351 1.00 77.31 123 LEU A CA 1
ATOM 957 C C . LEU A 1 123 ? 1.617 3.186 8.686 1.00 77.31 123 LEU A C 1
ATOM 959 O O . LEU A 1 123 ? 1.395 2.244 9.444 1.00 77.31 123 LEU A O 1
ATOM 963 N N . VAL A 1 124 ? 2.797 3.357 8.101 1.00 74.00 124 VAL A N 1
ATOM 964 C CA . VAL A 1 124 ? 3.981 2.611 8.529 1.00 74.00 124 VAL A CA 1
ATOM 965 C C . VAL A 1 124 ? 4.401 3.157 9.889 1.00 74.00 124 VAL A C 1
ATOM 967 O O . VAL A 1 124 ? 4.684 4.351 10.001 1.00 74.00 124 VAL A O 1
ATOM 970 N N . VAL A 1 125 ? 4.432 2.293 10.901 1.00 66.12 125 VAL A N 1
ATOM 971 C CA . VAL A 1 125 ? 4.859 2.663 12.251 1.00 66.12 125 VAL A CA 1
ATOM 972 C C . VAL A 1 125 ? 6.389 2.635 12.291 1.00 66.12 125 VAL A C 1
ATOM 974 O O . VAL A 1 125 ? 6.998 1.569 12.260 1.00 66.12 125 VAL A O 1
ATOM 977 N N . GLU A 1 126 ? 7.012 3.814 12.327 1.00 62.16 126 GLU A N 1
ATOM 978 C CA . GLU A 1 126 ? 8.477 3.998 12.328 1.00 62.16 126 GLU A CA 1
ATOM 979 C C . GLU A 1 126 ? 9.139 3.787 13.703 1.00 62.16 126 GLU A C 1
ATOM 981 O O . GLU A 1 126 ? 10.338 4.007 13.846 1.00 62.16 126 GLU A O 1
ATOM 986 N N . ASP A 1 127 ? 8.405 3.309 14.716 1.00 53.91 127 ASP A N 1
ATOM 987 C CA . ASP A 1 127 ? 8.967 3.029 16.053 1.00 53.91 127 ASP A CA 1
ATOM 988 C C . ASP A 1 127 ? 10.028 1.908 16.052 1.00 53.91 127 ASP A C 1
ATOM 990 O O . ASP A 1 127 ? 10.677 1.652 17.070 1.00 53.91 127 ASP A O 1
ATOM 994 N N . TYR A 1 128 ? 10.231 1.242 14.913 1.00 56.44 128 TYR A N 1
ATOM 995 C CA . TYR A 1 128 ? 11.223 0.195 14.722 1.00 56.44 128 TYR A CA 1
ATOM 996 C C . TYR A 1 128 ? 12.189 0.591 13.607 1.00 56.44 128 TYR A C 1
ATOM 998 O O . TYR A 1 128 ? 11.767 0.970 12.513 1.00 56.44 128 TYR A O 1
ATOM 1006 N N . ALA A 1 129 ? 13.496 0.496 13.883 1.00 59.16 129 ALA A N 1
ATOM 1007 C CA . ALA A 1 129 ? 14.506 0.675 12.848 1.00 59.16 129 ALA A CA 1
ATOM 1008 C C . ALA A 1 129 ? 14.213 -0.313 11.708 1.00 59.16 129 ALA A C 1
ATOM 1010 O O . ALA A 1 129 ? 13.880 -1.472 11.947 1.00 59.16 129 ALA A O 1
ATOM 1011 N N . TRP A 1 130 ? 14.251 0.168 10.470 1.00 63.38 130 TRP A N 1
ATOM 1012 C CA . TRP A 1 130 ? 14.102 -0.686 9.298 1.00 63.38 130 TRP A CA 1
ATOM 1013 C C . TRP A 1 130 ? 15.436 -1.368 8.998 1.00 63.38 130 TRP A C 1
ATOM 1015 O O . TRP A 1 130 ? 16.471 -0.726 9.186 1.00 63.38 130 TRP A O 1
ATOM 1025 N N . PRO A 1 131 ? 15.440 -2.615 8.491 1.00 66.19 131 PRO A N 1
ATOM 1026 C CA . PRO A 1 131 ? 16.662 -3.216 7.978 1.00 66.19 131 PRO A CA 1
ATOM 1027 C C . PRO A 1 131 ? 17.274 -2.312 6.905 1.00 66.19 131 PRO A C 1
ATOM 1029 O O . PRO A 1 131 ? 16.602 -1.941 5.937 1.00 66.19 131 PRO A O 1
ATOM 1032 N N . GLU A 1 132 ? 18.541 -1.945 7.083 1.00 64.88 132 GLU A N 1
ATOM 1033 C CA . GLU A 1 132 ? 19.272 -1.125 6.124 1.00 64.88 132 GLU A CA 1
ATOM 1034 C C . GLU A 1 132 ? 19.845 -2.043 5.039 1.00 64.88 132 GLU A C 1
ATOM 1036 O O . GLU A 1 132 ? 20.894 -2.660 5.195 1.00 64.88 132 GLU A O 1
ATOM 1041 N N . GLY A 1 133 ? 19.129 -2.193 3.922 1.00 69.19 133 GLY A N 1
ATOM 1042 C CA . GLY A 1 133 ? 19.602 -3.023 2.818 1.00 69.19 133 GLY A CA 1
ATOM 1043 C C . GLY A 1 133 ? 18.522 -3.411 1.821 1.00 69.19 133 GLY A C 1
ATOM 1044 O O . GLY A 1 133 ? 17.327 -3.405 2.114 1.00 69.19 133 GLY A O 1
ATOM 1045 N N . GLU A 1 134 ? 18.956 -3.781 0.620 1.00 68.25 134 GLU A N 1
ATOM 1046 C CA . GLU A 1 134 ? 18.054 -4.348 -0.378 1.00 68.25 134 GLU A CA 1
ATOM 1047 C C . GLU A 1 134 ? 17.609 -5.765 0.025 1.00 68.25 134 GLU A C 1
ATOM 1049 O O . GLU A 1 134 ? 18.436 -6.544 0.508 1.00 68.25 134 GLU A O 1
ATOM 1054 N N . PRO A 1 135 ? 16.329 -6.138 -0.172 1.00 71.00 135 PRO A N 1
ATOM 1055 C CA . PRO A 1 135 ? 15.258 -5.379 -0.835 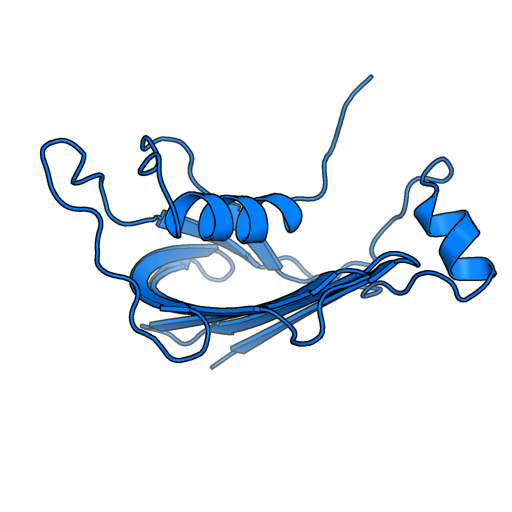1.00 71.00 135 PRO A CA 1
ATOM 1056 C C . PRO A 1 135 ? 14.377 -4.541 0.121 1.00 71.00 135 PRO A C 1
ATOM 1058 O O . PRO A 1 135 ? 13.354 -3.995 -0.288 1.00 71.00 135 PRO A O 1
ATOM 1061 N N . TRP A 1 136 ? 14.716 -4.452 1.411 1.00 74.62 136 TRP A N 1
ATOM 1062 C CA . TRP A 1 136 ? 13.888 -3.789 2.430 1.00 74.62 136 TRP A CA 1
ATOM 1063 C C . TRP A 1 136 ? 13.817 -2.273 2.263 1.00 74.62 136 TRP A C 1
ATOM 1065 O O . TRP A 1 136 ? 12.764 -1.684 2.514 1.00 74.62 136 TRP A O 1
ATOM 1075 N N . THR A 1 137 ? 14.879 -1.656 1.742 1.00 73.19 137 THR A N 1
ATOM 1076 C CA . THR A 1 137 ? 14.853 -0.255 1.305 1.00 73.19 137 THR A CA 1
ATOM 1077 C C . THR A 1 137 ? 13.767 -0.023 0.249 1.00 73.19 137 THR A C 1
ATOM 1079 O O . THR A 1 137 ? 12.970 0.903 0.397 1.00 73.19 137 THR A O 1
ATOM 1082 N N . GLN A 1 138 ? 13.659 -0.894 -0.762 1.00 71.50 138 GLN A N 1
ATOM 1083 C CA . GLN A 1 138 ? 12.608 -0.805 -1.787 1.00 71.50 138 GLN A CA 1
ATOM 1084 C C . GLN A 1 138 ? 11.208 -1.006 -1.203 1.00 71.50 138 GLN A C 1
ATOM 1086 O O . GLN A 1 138 ? 10.285 -0.273 -1.558 1.00 71.50 138 GLN A O 1
ATOM 1091 N N . VAL A 1 139 ? 11.043 -1.960 -0.277 1.00 71.94 139 VAL A N 1
ATOM 1092 C CA . VAL A 1 139 ? 9.766 -2.173 0.426 1.00 71.94 139 VAL A CA 1
ATOM 1093 C C . VAL A 1 139 ? 9.340 -0.909 1.176 1.00 71.94 139 VAL A C 1
ATOM 1095 O O . VAL A 1 139 ? 8.186 -0.493 1.058 1.00 71.94 139 VAL A O 1
ATOM 1098 N N . ARG A 1 140 ? 10.267 -0.279 1.910 1.00 72.50 140 ARG A N 1
ATOM 1099 C CA . ARG A 1 140 ? 10.010 0.966 2.644 1.00 72.50 140 ARG A CA 1
ATOM 1100 C C . ARG A 1 140 ? 9.588 2.079 1.706 1.00 72.50 140 ARG A C 1
ATOM 1102 O O . ARG A 1 140 ? 8.529 2.661 1.897 1.00 72.50 140 ARG A O 1
ATOM 1109 N N . GLU A 1 141 ? 10.378 2.337 0.667 1.00 70.75 141 GLU A N 1
ATOM 1110 C CA . GLU A 1 141 ? 10.077 3.394 -0.297 1.00 70.75 141 GLU A CA 1
ATOM 1111 C C . GLU A 1 141 ? 8.724 3.194 -0.979 1.00 70.75 141 GLU A C 1
ATOM 1113 O O . GLU A 1 141 ? 8.014 4.165 -1.233 1.00 70.75 141 GLU A O 1
ATOM 1118 N N . ALA A 1 142 ? 8.357 1.952 -1.293 1.00 69.31 142 ALA A N 1
ATOM 1119 C CA . ALA A 1 142 ? 7.091 1.657 -1.946 1.00 69.31 142 ALA A CA 1
ATOM 1120 C C . ALA A 1 142 ? 5.882 1.890 -1.018 1.00 69.31 142 ALA A C 1
ATOM 1122 O O . ALA A 1 142 ? 4.822 2.291 -1.499 1.00 69.31 142 ALA A O 1
ATOM 1123 N N . LEU A 1 143 ? 6.038 1.693 0.298 1.00 67.88 143 LEU A N 1
ATOM 1124 C CA . LEU A 1 143 ? 5.009 2.019 1.292 1.00 67.88 143 LEU A CA 1
ATOM 1125 C C . LEU A 1 143 ? 4.996 3.512 1.660 1.00 67.88 143 LEU A C 1
ATOM 1127 O O . LEU A 1 143 ? 3.919 4.083 1.814 1.00 67.88 143 LEU A O 1
ATOM 1131 N N . ASP A 1 144 ? 6.156 4.166 1.746 1.00 65.00 144 ASP A N 1
ATOM 1132 C CA . ASP A 1 144 ? 6.249 5.601 2.041 1.00 65.00 144 ASP A CA 1
ATOM 1133 C C . ASP A 1 144 ? 5.764 6.469 0.877 1.00 65.00 144 ASP A C 1
ATOM 1135 O O . ASP A 1 144 ? 5.075 7.454 1.114 1.00 65.00 144 ASP A O 1
ATOM 1139 N N . LYS A 1 145 ? 6.001 6.087 -0.387 1.00 52.44 145 LYS A N 1
ATOM 1140 C CA . LYS A 1 145 ? 5.440 6.794 -1.561 1.00 52.44 145 LYS A CA 1
ATOM 1141 C C . LYS A 1 145 ? 3.903 6.767 -1.604 1.00 52.44 145 LYS A C 1
ATOM 1143 O O . LYS A 1 145 ? 3.307 7.557 -2.331 1.00 52.44 145 LYS A O 1
ATOM 1148 N N . ALA A 1 146 ? 3.255 5.886 -0.835 1.00 50.84 146 ALA A N 1
ATOM 1149 C CA . ALA A 1 146 ? 1.802 5.877 -0.653 1.00 50.84 146 ALA A CA 1
ATOM 1150 C C . ALA A 1 146 ? 1.318 6.8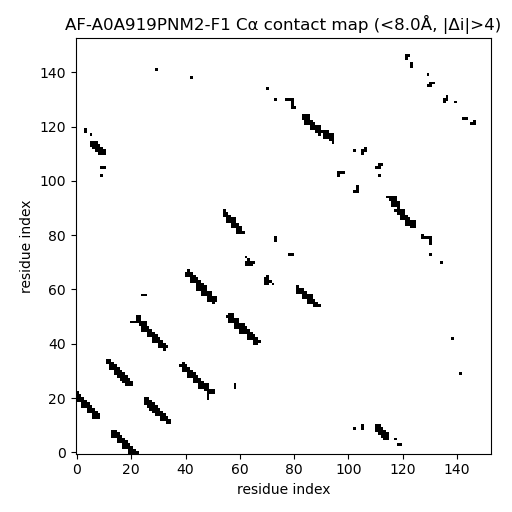44 0.450 1.00 50.84 146 ALA A C 1
ATOM 1152 O O . ALA A 1 146 ? 0.122 7.138 0.517 1.00 50.84 146 ALA A O 1
ATOM 1153 N N . LYS A 1 147 ? 2.219 7.372 1.293 1.00 42.28 147 LYS A N 1
ATOM 1154 C CA . LYS A 1 147 ? 1.924 8.465 2.224 1.00 42.28 147 LYS A CA 1
ATOM 1155 C C . LYS A 1 147 ? 2.020 9.785 1.458 1.00 42.28 147 LYS A C 1
ATOM 1157 O O . LYS A 1 147 ? 3.095 10.246 1.093 1.00 42.28 147 LYS A O 1
ATOM 1162 N N . LEU A 1 148 ? 0.876 10.401 1.197 1.00 31.59 148 LEU A N 1
ATOM 1163 C CA . LEU A 1 148 ? 0.822 11.742 0.625 1.00 31.59 148 LEU A CA 1
ATOM 1164 C C . LEU A 1 148 ? 1.306 12.753 1.660 1.00 31.59 148 LEU A C 1
ATOM 1166 O O . LEU A 1 148 ? 0.697 12.899 2.719 1.00 31.59 148 LEU A O 1
ATOM 1170 N N . GLU A 1 149 ? 2.405 13.435 1.348 1.00 29.92 149 GLU A N 1
ATOM 1171 C CA . GLU A 1 149 ? 2.975 14.496 2.171 1.00 29.92 149 GLU A CA 1
ATOM 1172 C C . GLU A 1 149 ? 1.949 15.613 2.428 1.00 29.92 149 GLU A C 1
ATOM 1174 O O . GLU A 1 149 ? 1.535 16.337 1.522 1.00 29.92 149 GLU A O 1
ATOM 1179 N N . THR A 1 150 ? 1.582 15.812 3.695 1.00 31.67 150 THR A N 1
ATOM 1180 C CA . THR A 1 150 ? 1.221 17.140 4.200 1.00 31.67 150 THR A CA 1
ATOM 1181 C C . THR A 1 150 ? 2.493 17.830 4.666 1.00 31.67 150 THR A C 1
ATOM 1183 O O . THR A 1 150 ? 2.848 17.750 5.844 1.00 31.67 150 THR A O 1
ATOM 1186 N N . THR A 1 151 ? 3.171 18.523 3.759 1.00 29.45 151 THR A N 1
ATOM 1187 C CA . THR A 1 151 ? 4.204 19.487 4.145 1.00 29.45 151 THR A CA 1
ATOM 1188 C C . THR A 1 151 ? 3.503 20.804 4.464 1.00 29.45 151 THR A C 1
ATOM 1190 O O . THR A 1 151 ? 2.873 21.417 3.604 1.00 29.45 151 THR A O 1
ATOM 1193 N N . ARG A 1 152 ? 3.531 21.176 5.747 1.00 34.78 152 ARG A N 1
ATOM 1194 C CA . ARG A 1 152 ? 3.162 22.509 6.230 1.00 34.78 152 ARG A CA 1
ATOM 1195 C C . ARG A 1 152 ? 4.273 23.486 5.858 1.00 34.78 152 ARG A C 1
ATOM 1197 O O . ARG A 1 152 ? 5.414 23.207 6.206 1.00 34.78 152 ARG A O 1
ATOM 1204 N N . ASP A 1 153 ? 3.886 24.621 5.289 1.00 33.56 153 ASP A N 1
ATOM 1205 C CA . ASP A 1 153 ? 4.467 25.937 5.577 1.00 33.56 153 ASP A CA 1
ATOM 1206 C C . ASP A 1 153 ? 3.318 26.898 5.923 1.00 33.56 153 ASP A C 1
ATOM 1208 O O . ASP A 1 153 ? 2.300 26.890 5.187 1.00 33.56 153 ASP A O 1
#

Solvent-accessible surface area (backbone atoms only — not comparable to full-atom values): 8711 Å² total; per-residue (Å²): 119,49,79,50,71,46,44,41,35,45,84,58,32,37,40,37,44,38,36,45,40,38,82,58,35,32,39,40,37,41,36,40,34,48,71,95,52,95,62,65,50,38,38,40,38,33,24,44,30,46,71,75,48,85,56,31,32,39,32,37,50,74,46,41,27,48,74,86,41,76,51,78,77,69,75,64,98,57,54,53,76,66,58,44,34,37,38,40,53,45,76,79,37,74,63,80,76,58,90,86,39,69,60,58,61,31,32,78,72,72,39,29,48,64,56,63,52,48,40,66,47,76,42,75,59,74,94,52,76,73,60,90,44,89,67,48,49,58,54,49,52,63,56,50,74,70,49,79,81,84,78,85,130

Organism: NCBI:txid685454